Protein AF-A0A6N2MXM9-F1 (afdb_monomer_lite)

InterPro domains:
  IPR007201 Mei2-like, C-terminal RNA recognition motif [PF04059] (1-46)

Organism: Salix viminalis (NCBI:txid40686)

Secondary structure (DSSP, 8-state):
---GGGHHHHHHHHTT-B-TTTT--PBP-----SS-SHHHHHHHHHTSGGGGSSS----EE--SSTTTT-EE------------

Structure (mmCIF, N/CA/C/O backbone):
data_AF-A0A6N2MXM9-F1
#
_entry.id   AF-A0A6N2MXM9-F1
#
loop_
_atom_site.group_PDB
_atom_site.id
_atom_site.type_symbol
_atom_site.label_atom_id
_atom_site.label_alt_id
_atom_site.label_comp_id
_atom_site.label_asym_id
_atom_site.label_entity_id
_atom_site.label_seq_id
_atom_site.pdbx_PDB_ins_code
_atom_site.Cartn_x
_atom_site.Cartn_y
_atom_site.Cartn_z
_atom_site.occupancy
_atom_site.B_iso_or_equiv
_atom_site.auth_seq_id
_atom_site.auth_comp_id
_atom_site.auth_asym_id
_atom_site.auth_atom_id
_atom_site.pdbx_PDB_model_num
ATOM 1 N N . MET A 1 1 ? 5.436 -13.121 -2.778 1.00 61.66 1 MET A N 1
ATOM 2 C CA . MET A 1 1 ? 4.849 -12.048 -1.934 1.00 61.66 1 MET A CA 1
ATOM 3 C C . MET A 1 1 ? 4.220 -10.895 -2.732 1.00 61.66 1 MET A C 1
ATOM 5 O O . MET A 1 1 ? 3.743 -9.958 -2.112 1.00 61.66 1 MET A O 1
ATOM 9 N N . ILE A 1 2 ? 4.167 -10.949 -4.071 1.00 75.88 2 ILE A N 1
ATOM 10 C CA . ILE A 1 2 ? 3.633 -9.858 -4.918 1.00 75.88 2 ILE A CA 1
ATOM 11 C C . ILE A 1 2 ? 2.276 -10.175 -5.567 1.00 75.88 2 ILE A C 1
ATOM 13 O O . ILE A 1 2 ? 1.809 -9.421 -6.414 1.00 75.88 2 ILE A O 1
ATOM 17 N N . ASP A 1 3 ? 1.657 -11.299 -5.202 1.00 86.00 3 ASP A N 1
ATOM 18 C CA . ASP A 1 3 ? 0.376 -11.711 -5.770 1.00 86.00 3 ASP A CA 1
ATOM 19 C C . ASP A 1 3 ? -0.751 -10.776 -5.280 1.00 86.00 3 ASP A C 1
ATOM 21 O O . ASP A 1 3 ? -0.949 -10.663 -4.063 1.00 86.00 3 ASP A O 1
ATOM 25 N N . PRO A 1 4 ? -1.510 -10.125 -6.186 1.00 87.12 4 PRO A N 1
ATOM 26 C CA . PRO A 1 4 ? -2.647 -9.281 -5.824 1.00 87.12 4 PRO A CA 1
ATOM 27 C C . PRO A 1 4 ? -3.679 -9.974 -4.928 1.00 87.12 4 PRO A C 1
ATOM 29 O O . PRO A 1 4 ? -4.346 -9.304 -4.139 1.00 87.12 4 PRO A O 1
ATOM 32 N N . GLN A 1 5 ? -3.799 -11.305 -4.983 1.00 91.81 5 GLN A N 1
ATOM 33 C CA . GLN A 1 5 ? -4.718 -12.040 -4.109 1.00 91.81 5 GLN A CA 1
ATOM 34 C C . GLN A 1 5 ? -4.375 -11.893 -2.622 1.00 91.81 5 GLN A C 1
ATOM 36 O O . GLN A 1 5 ? -5.268 -12.009 -1.784 1.00 91.81 5 GLN A O 1
ATOM 41 N N . GLN A 1 6 ? -3.124 -11.563 -2.279 1.00 89.56 6 GLN A N 1
ATOM 42 C CA . GLN A 1 6 ? -2.690 -11.312 -0.899 1.00 89.56 6 GLN A CA 1
ATOM 43 C C . GLN A 1 6 ? -3.294 -10.029 -0.301 1.00 89.56 6 GLN A C 1
ATOM 45 O O . GLN A 1 6 ? -3.328 -9.878 0.921 1.00 89.56 6 GLN A O 1
ATOM 50 N N . ILE A 1 7 ? -3.837 -9.129 -1.128 1.00 91.25 7 ILE A N 1
ATOM 51 C CA . ILE A 1 7 ? -4.526 -7.915 -0.664 1.00 91.25 7 ILE A CA 1
ATOM 52 C C . ILE A 1 7 ? -5.808 -8.280 0.097 1.00 91.25 7 ILE A C 1
ATOM 54 O O . ILE A 1 7 ? -6.139 -7.640 1.091 1.00 91.25 7 ILE A O 1
ATOM 58 N N . ILE A 1 8 ? -6.514 -9.334 -0.323 1.00 92.56 8 ILE A N 1
ATOM 59 C CA . ILE A 1 8 ? -7.788 -9.761 0.274 1.00 92.56 8 ILE A CA 1
ATOM 60 C C . ILE A 1 8 ? -7.629 -10.194 1.743 1.00 92.56 8 ILE A C 1
ATOM 62 O O . ILE A 1 8 ? -8.339 -9.648 2.594 1.00 92.56 8 ILE A O 1
ATOM 66 N N . PRO A 1 9 ? -6.748 -11.158 2.092 1.00 93.62 9 PRO A N 1
ATOM 67 C CA . PRO A 1 9 ? -6.544 -11.529 3.487 1.00 93.62 9 PRO A CA 1
ATOM 68 C C . PRO A 1 9 ? -5.988 -10.357 4.301 1.00 93.62 9 PRO A C 1
ATOM 70 O O . PRO A 1 9 ? -6.426 -10.165 5.431 1.00 93.62 9 PRO A O 1
ATOM 73 N N . PHE A 1 10 ? -5.113 -9.524 3.726 1.00 90.12 10 PHE A N 1
ATOM 74 C CA . PHE A 1 10 ? -4.610 -8.327 4.400 1.00 90.12 10 PHE A CA 1
ATOM 75 C C . PHE A 1 10 ? -5.743 -7.350 4.759 1.00 90.12 10 PHE A C 1
ATOM 77 O O . PHE A 1 10 ? -5.881 -6.962 5.916 1.00 90.12 10 PHE A O 1
ATOM 84 N N . HIS A 1 11 ? -6.623 -7.030 3.808 1.00 91.44 11 HIS A N 1
ATOM 85 C CA . HIS A 1 11 ? -7.784 -6.174 4.047 1.00 91.44 11 HIS A CA 1
ATOM 86 C C . HIS A 1 11 ? -8.691 -6.739 5.143 1.00 91.44 11 HIS A C 1
ATOM 88 O O . HIS A 1 11 ? -9.028 -6.032 6.085 1.00 91.44 11 HIS A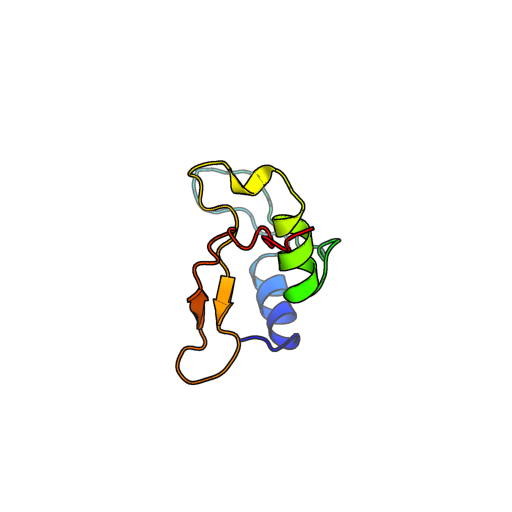 O 1
ATOM 94 N N . LYS A 1 12 ? -9.044 -8.029 5.077 1.00 91.88 12 LYS A N 1
ATOM 95 C CA . LYS A 1 12 ? -9.894 -8.674 6.096 1.00 91.88 12 LYS A CA 1
ATOM 96 C C . LYS A 1 12 ? -9.286 -8.637 7.500 1.00 91.88 12 LYS A C 1
ATOM 98 O O . LYS A 1 12 ? -10.017 -8.638 8.487 1.00 91.88 12 LYS A O 1
ATOM 103 N N . VAL A 1 13 ? -7.958 -8.648 7.602 1.00 90.00 13 VAL A N 1
ATOM 104 C CA . VAL A 1 13 ? -7.263 -8.625 8.891 1.00 90.00 13 VAL A CA 1
ATOM 105 C C . VAL A 1 13 ? -7.223 -7.226 9.495 1.00 90.00 13 VAL A C 1
ATOM 107 O O . VAL A 1 13 ? -7.274 -7.148 10.719 1.00 90.00 13 VAL A O 1
ATOM 110 N N . PHE A 1 14 ? -7.154 -6.154 8.703 1.00 87.44 14 PHE A N 1
ATOM 111 C CA . PHE A 1 14 ? -6.906 -4.802 9.224 1.00 87.44 14 PHE A CA 1
ATOM 112 C C . PHE A 1 14 ? -8.081 -3.831 9.097 1.00 87.44 14 PHE A C 1
ATOM 114 O O . PHE A 1 14 ? -8.205 -2.945 9.938 1.00 87.44 14 PHE A O 1
ATOM 121 N N . ASP A 1 15 ? -8.939 -3.980 8.092 1.00 89.44 15 ASP A N 1
ATOM 122 C CA . ASP A 1 15 ? -10.007 -3.016 7.836 1.00 89.44 15 ASP A CA 1
ATOM 123 C C . ASP A 1 15 ? -11.014 -2.953 8.996 1.00 89.44 15 ASP A C 1
ATOM 125 O O . ASP A 1 15 ? -11.455 -3.976 9.526 1.00 89.44 15 ASP A O 1
ATOM 129 N N . GLY A 1 16 ? -11.327 -1.734 9.439 1.00 84.56 16 GLY A N 1
ATOM 130 C CA . GLY A 1 16 ? -12.250 -1.480 10.546 1.00 84.56 16 GLY A CA 1
ATOM 131 C C . GLY A 1 16 ? -11.703 -1.816 11.939 1.00 84.56 16 GLY A C 1
ATOM 132 O O . GLY A 1 16 ? -12.424 -1.651 12.925 1.00 84.56 16 GLY A O 1
ATOM 133 N N . LYS A 1 17 ? -10.442 -2.255 12.067 1.00 85.69 17 LYS A N 1
ATOM 134 C CA . LYS A 1 17 ? -9.833 -2.572 13.369 1.00 85.69 17 LYS A CA 1
ATOM 135 C C . LYS A 1 17 ? -9.104 -1.381 13.976 1.00 85.69 17 LYS A C 1
ATOM 137 O O . LYS A 1 17 ? -8.483 -0.586 13.275 1.00 85.69 17 LYS A O 1
ATOM 142 N N . LYS A 1 18 ? -9.152 -1.269 15.304 1.00 84.31 18 LYS A N 1
ATOM 143 C CA . LYS A 1 18 ? -8.384 -0.263 16.048 1.00 84.31 18 LYS A CA 1
ATOM 144 C C . LYS A 1 18 ? -6.923 -0.678 16.169 1.00 84.31 18 LYS A C 1
ATOM 146 O O . LYS A 1 18 ? -6.613 -1.864 16.273 1.00 84.31 18 LYS A O 1
ATOM 151 N N . TRP A 1 19 ? -6.031 0.302 16.209 1.00 84.06 19 TRP A N 1
ATOM 152 C CA . TRP A 1 19 ? -4.636 0.044 16.547 1.00 84.06 19 TRP A CA 1
ATOM 153 C C . TRP A 1 19 ? -4.525 -0.292 18.037 1.00 84.06 19 TRP A C 1
ATOM 155 O O . TRP A 1 19 ? -4.702 0.567 18.892 1.00 84.06 19 TRP A O 1
ATOM 165 N N . GLU A 1 20 ? -4.212 -1.548 18.348 1.00 78.25 20 GLU A N 1
ATOM 166 C CA . GLU A 1 20 ? -4.156 -2.054 19.731 1.00 78.25 20 GLU A CA 1
ATOM 167 C C . GLU A 1 20 ? -3.017 -1.441 20.562 1.00 78.25 20 GLU A C 1
ATOM 169 O O . GLU A 1 20 ? -3.023 -1.496 21.790 1.00 78.25 20 GLU A O 1
ATOM 174 N N . LYS A 1 21 ? -2.022 -0.840 19.901 1.00 76.88 21 LYS A N 1
ATOM 175 C CA . LYS A 1 21 ? -0.884 -0.195 20.559 1.00 76.88 21 LYS A CA 1
ATOM 176 C C . LYS A 1 21 ? -1.128 1.302 20.756 1.00 76.88 21 LYS A C 1
ATOM 178 O O . LYS A 1 21 ? -1.768 1.962 19.941 1.00 76.88 21 LYS A O 1
ATOM 183 N N . PHE A 1 22 ? -0.523 1.841 21.815 1.00 72.25 22 PHE A N 1
ATOM 184 C CA . PHE A 1 22 ? -0.473 3.275 22.138 1.00 72.25 22 PHE A CA 1
ATOM 185 C C . PHE A 1 22 ? -1.805 3.919 22.561 1.00 72.25 22 PHE A C 1
ATOM 187 O O . PHE A 1 22 ? -1.920 5.139 22.493 1.00 72.25 22 PHE A O 1
ATOM 194 N N . ASN A 1 23 ? -2.799 3.132 23.003 1.00 72.19 23 ASN A N 1
ATOM 195 C CA . ASN A 1 23 ? -4.149 3.622 23.338 1.00 72.19 23 ASN A CA 1
ATOM 196 C C . ASN A 1 23 ? -4.785 4.436 22.197 1.00 72.19 23 ASN A C 1
ATOM 198 O O . ASN A 1 23 ? -5.500 5.409 22.429 1.00 72.19 23 ASN A O 1
ATOM 202 N N . SER A 1 24 ? -4.476 4.086 20.947 1.00 78.56 24 SER A N 1
ATOM 203 C CA . SER A 1 24 ? -4.952 4.859 19.811 1.00 78.56 24 SER A CA 1
ATOM 204 C C . SER A 1 24 ? -6.408 4.520 19.503 1.00 78.56 24 SER A C 1
ATOM 206 O O . SER A 1 24 ? -6.757 3.367 19.269 1.00 78.56 24 SER A O 1
ATOM 208 N N . GLU A 1 25 ? -7.262 5.538 19.417 1.00 84.25 25 GLU A N 1
ATOM 209 C CA . GLU A 1 25 ? -8.639 5.375 18.932 1.00 84.25 25 GLU A CA 1
ATOM 210 C C . GLU A 1 25 ? -8.725 5.246 17.406 1.00 84.25 25 GLU A C 1
ATOM 212 O O . GLU A 1 25 ? -9.801 5.005 16.858 1.00 84.25 25 GLU A O 1
ATOM 217 N N . LYS A 1 26 ? -7.593 5.402 16.707 1.00 86.62 26 LYS A N 1
ATOM 218 C CA . LYS A 1 26 ? -7.533 5.328 15.250 1.00 86.62 26 LYS A CA 1
ATOM 219 C C . LYS A 1 26 ? -7.968 3.944 14.774 1.00 86.62 26 LYS A C 1
ATOM 221 O O . LYS A 1 26 ? -7.485 2.920 15.259 1.00 86.62 26 LYS A O 1
ATOM 226 N N . VAL A 1 27 ? -8.837 3.947 13.773 1.00 85.75 27 VAL A N 1
ATOM 227 C CA . VAL A 1 27 ? -9.296 2.756 13.061 1.00 85.75 27 VAL A CA 1
ATOM 228 C C . VAL A 1 27 ? -8.528 2.662 11.746 1.00 85.75 27 VAL A C 1
ATOM 230 O O . VAL A 1 27 ? -8.359 3.665 11.051 1.00 85.75 27 VAL A O 1
ATOM 233 N N . ALA A 1 28 ? -8.013 1.481 11.426 1.00 86.56 28 ALA A N 1
ATOM 234 C CA . ALA A 1 28 ? -7.353 1.221 10.159 1.00 86.56 28 ALA A CA 1
ATOM 235 C C . ALA A 1 28 ? -8.394 1.123 9.035 1.00 86.56 28 ALA A C 1
ATOM 237 O O . ALA A 1 28 ? -9.406 0.436 9.165 1.00 86.56 28 ALA A O 1
ATOM 238 N N . TYR A 1 29 ? -8.122 1.818 7.934 1.00 88.00 29 TYR A N 1
ATOM 239 C CA . TYR A 1 29 ? -8.919 1.778 6.714 1.00 88.00 29 TYR A CA 1
ATOM 240 C C . TYR A 1 29 ? -7.991 1.641 5.514 1.00 88.00 29 TYR A C 1
ATOM 242 O O . TYR A 1 29 ? -6.918 2.256 5.482 1.00 88.00 29 TYR A O 1
ATOM 250 N N . LEU A 1 30 ? -8.397 0.833 4.537 1.00 88.69 30 LEU A N 1
ATOM 251 C CA . LEU A 1 30 ? -7.620 0.575 3.331 1.00 88.69 30 LEU A CA 1
ATOM 252 C C . LEU A 1 30 ? -8.267 1.204 2.097 1.00 88.69 30 LEU A C 1
ATOM 254 O O . LEU A 1 30 ? -9.453 1.042 1.839 1.00 88.69 30 LEU A O 1
ATOM 258 N N . ALA A 1 31 ? -7.443 1.852 1.279 1.00 90.81 31 ALA A N 1
ATOM 259 C CA . ALA A 1 31 ? -7.822 2.337 -0.040 1.00 90.81 31 ALA A CA 1
ATOM 260 C C . ALA A 1 31 ? -6.663 2.141 -1.019 1.00 90.81 31 ALA A C 1
ATOM 262 O O . ALA A 1 31 ? -5.495 2.079 -0.621 1.00 90.81 31 ALA A O 1
ATOM 263 N N . TYR A 1 32 ? -6.973 2.069 -2.312 1.00 91.00 32 TYR A N 1
ATOM 264 C CA . TYR A 1 32 ? -5.936 2.047 -3.335 1.00 91.00 32 TYR A CA 1
ATOM 265 C C . TYR A 1 32 ? -5.212 3.393 -3.389 1.00 91.00 32 TYR A C 1
ATOM 267 O O . TYR A 1 32 ? -5.831 4.457 -3.407 1.00 91.00 32 TYR A O 1
ATOM 275 N N . ALA A 1 33 ? -3.882 3.340 -3.439 1.00 88.50 33 ALA A N 1
ATOM 276 C CA . ALA A 1 33 ? -3.064 4.529 -3.611 1.00 88.50 33 ALA A CA 1
ATOM 277 C C . ALA A 1 33 ? -3.317 5.185 -4.978 1.00 88.50 33 ALA A C 1
ATOM 279 O O . ALA A 1 33 ? -3.585 4.512 -5.973 1.00 88.50 33 ALA A O 1
ATOM 280 N N . ARG A 1 34 ? -3.156 6.507 -5.050 1.00 90.38 34 ARG A N 1
ATOM 281 C CA . ARG A 1 34 ? -3.255 7.246 -6.318 1.00 90.38 34 ARG A CA 1
ATOM 282 C C . ARG A 1 34 ? -2.181 6.825 -7.327 1.00 90.38 34 ARG A C 1
ATOM 284 O O . ARG A 1 34 ? -2.432 6.825 -8.526 1.00 90.38 34 ARG A O 1
ATOM 291 N N . ILE A 1 35 ? -0.990 6.494 -6.837 1.00 87.88 35 ILE A N 1
ATOM 292 C CA . ILE A 1 35 ? 0.144 6.054 -7.649 1.00 87.88 35 ILE A CA 1
ATOM 293 C C . ILE A 1 35 ? 0.246 4.545 -7.506 1.00 87.88 35 ILE A C 1
ATOM 295 O O . ILE A 1 35 ? 0.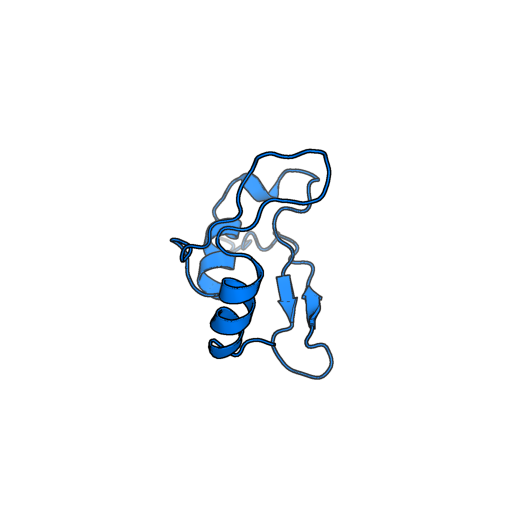388 4.033 -6.397 1.00 87.88 35 ILE A O 1
ATOM 299 N N . GLN A 1 36 ? 0.148 3.845 -8.629 1.00 90.12 36 GLN A N 1
ATOM 300 C CA . GLN A 1 36 ? 0.119 2.389 -8.683 1.00 90.12 36 GLN A CA 1
ATOM 301 C C . GLN A 1 36 ? 1.354 1.860 -9.413 1.00 90.12 36 GLN A C 1
ATOM 303 O O . GLN A 1 36 ? 1.756 2.397 -10.443 1.00 90.12 36 GLN A O 1
ATOM 308 N N . GLY A 1 37 ? 1.932 0.779 -8.889 1.00 86.50 37 GLY A N 1
ATOM 309 C CA . GLY A 1 37 ? 3.092 0.106 -9.473 1.00 86.50 37 GLY A CA 1
ATOM 310 C C . GLY A 1 37 ? 4.448 0.638 -8.994 1.00 86.50 37 GLY A C 1
ATOM 311 O O . GLY A 1 37 ? 4.639 1.828 -8.745 1.00 86.50 37 GLY A O 1
ATOM 312 N N . LYS A 1 38 ? 5.423 -0.275 -8.894 1.00 83.56 38 LYS A N 1
ATOM 313 C CA . LYS A 1 38 ? 6.773 0.001 -8.370 1.00 83.56 38 LYS A CA 1
ATOM 314 C C . LYS A 1 38 ? 7.511 1.074 -9.178 1.00 83.56 38 LYS A C 1
ATOM 316 O O . LYS A 1 38 ? 8.080 1.983 -8.588 1.00 83.56 38 LYS A O 1
ATOM 321 N N . ALA A 1 39 ? 7.472 1.001 -10.509 1.00 84.62 39 ALA A N 1
ATOM 322 C CA . ALA A 1 39 ? 8.171 1.952 -11.377 1.00 84.62 39 ALA A CA 1
ATOM 323 C C . ALA A 1 39 ? 7.603 3.378 -11.275 1.00 84.62 39 ALA A C 1
ATOM 325 O O . ALA A 1 39 ? 8.365 4.331 -11.134 1.00 84.62 39 ALA A O 1
ATOM 326 N N . ALA A 1 40 ? 6.272 3.522 -11.278 1.00 85.31 40 ALA A N 1
ATOM 327 C CA . ALA A 1 40 ? 5.619 4.821 -11.125 1.00 85.31 40 ALA A CA 1
ATOM 328 C C . ALA A 1 40 ? 5.882 5.430 -9.740 1.00 85.31 40 ALA A C 1
ATOM 330 O O . ALA A 1 40 ? 6.105 6.633 -9.627 1.00 85.31 40 ALA A O 1
ATOM 331 N N . LEU A 1 41 ? 5.913 4.596 -8.695 1.00 84.56 41 LEU A N 1
ATOM 332 C CA . LEU A 1 41 ? 6.254 5.028 -7.342 1.00 84.56 41 LEU A CA 1
ATOM 333 C C . LEU A 1 41 ? 7.707 5.524 -7.255 1.00 84.56 41 LEU A C 1
ATOM 335 O O . LEU A 1 41 ? 7.947 6.596 -6.708 1.00 84.56 41 LEU A O 1
ATOM 339 N N . ILE A 1 42 ? 8.657 4.791 -7.850 1.00 80.88 42 ILE A N 1
ATOM 340 C CA . ILE A 1 42 ? 10.069 5.203 -7.932 1.00 80.88 42 ILE A CA 1
ATOM 341 C C . ILE A 1 42 ? 10.193 6.547 -8.658 1.00 80.88 42 ILE A C 1
ATOM 343 O O . ILE A 1 42 ? 10.800 7.468 -8.119 1.00 80.88 42 ILE A O 1
ATOM 347 N N . ALA A 1 43 ? 9.578 6.686 -9.836 1.00 82.81 43 ALA A N 1
ATOM 348 C CA . ALA A 1 43 ? 9.634 7.919 -10.620 1.00 82.81 43 ALA A CA 1
ATOM 349 C C . ALA A 1 43 ? 9.013 9.112 -9.875 1.00 82.81 43 ALA A C 1
ATOM 351 O O . ALA A 1 43 ? 9.540 10.222 -9.917 1.00 82.81 43 ALA A O 1
ATOM 352 N N . HIS A 1 44 ? 7.909 8.895 -9.155 1.00 84.06 44 HIS A N 1
ATOM 353 C CA . HIS A 1 44 ? 7.288 9.946 -8.355 1.00 84.06 44 HIS A CA 1
ATOM 354 C C . HIS A 1 44 ? 8.217 10.442 -7.243 1.00 84.06 44 HIS A C 1
ATOM 356 O O . HIS A 1 44 ? 8.349 11.648 -7.050 1.00 84.06 44 HIS A O 1
ATOM 362 N N . PHE A 1 45 ? 8.895 9.530 -6.541 1.00 76.50 45 PHE A N 1
ATOM 363 C CA . PHE A 1 45 ? 9.828 9.918 -5.487 1.00 76.50 45 PHE A CA 1
ATOM 364 C C . PHE A 1 45 ? 11.119 10.542 -6.024 1.00 76.50 45 PHE A C 1
ATOM 366 O O . PHE A 1 45 ? 11.598 11.501 -5.425 1.00 76.50 45 PHE A O 1
ATOM 373 N N . GLN A 1 46 ? 11.642 10.070 -7.161 1.00 74.25 46 GLN A N 1
ATOM 374 C CA . GLN A 1 46 ? 12.815 10.657 -7.828 1.00 7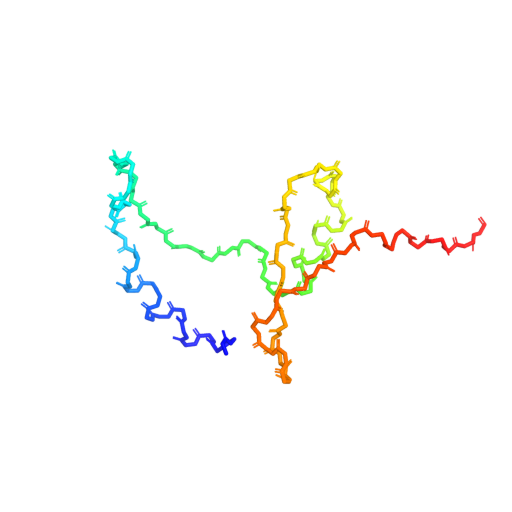4.25 46 GLN A CA 1
ATOM 375 C C . GLN A 1 46 ? 12.605 12.125 -8.219 1.00 74.25 46 GLN A C 1
ATOM 377 O O . GLN A 1 46 ? 13.544 12.910 -8.162 1.00 74.25 46 GLN A O 1
ATOM 382 N N . ASN A 1 47 ? 11.377 12.500 -8.582 1.00 70.25 47 ASN A N 1
ATOM 383 C CA . ASN A 1 47 ? 11.028 13.872 -8.956 1.00 70.25 47 ASN A CA 1
ATOM 384 C C . ASN A 1 47 ? 10.570 14.733 -7.764 1.00 70.25 47 ASN A C 1
ATOM 386 O O . ASN A 1 47 ? 10.285 15.917 -7.933 1.00 70.25 47 ASN A O 1
ATOM 390 N N . SER A 1 48 ? 10.462 14.151 -6.565 1.00 68.44 48 SER A N 1
ATOM 391 C CA . SER A 1 48 ? 10.039 14.857 -5.353 1.00 68.44 48 SER A CA 1
ATOM 392 C C . SER A 1 48 ? 11.247 15.324 -4.535 1.00 68.44 48 SER A C 1
ATOM 394 O O . SER A 1 48 ? 12.220 14.591 -4.378 1.00 68.44 48 SER A O 1
ATOM 396 N N . SER A 1 49 ? 11.171 16.514 -3.934 1.00 62.38 49 SER A N 1
ATOM 397 C CA . SER A 1 49 ? 12.218 17.051 -3.043 1.00 62.38 49 SER A CA 1
ATOM 398 C C . SER A 1 49 ? 12.397 16.263 -1.735 1.00 62.38 49 SER A C 1
ATOM 400 O O . SER A 1 49 ? 13.333 16.520 -0.981 1.00 62.38 49 SER A O 1
ATOM 402 N N . LEU A 1 50 ? 11.519 15.289 -1.470 1.00 61.72 50 LEU A N 1
ATOM 403 C CA . LEU A 1 50 ? 11.490 14.465 -0.259 1.00 61.72 50 LEU A CA 1
ATOM 404 C C . LEU A 1 50 ? 12.707 13.540 -0.105 1.00 61.72 50 LEU A C 1
ATOM 406 O O . LEU A 1 50 ? 12.915 13.011 0.979 1.00 61.72 50 LEU A O 1
ATOM 410 N N . MET A 1 51 ? 13.526 13.346 -1.142 1.00 57.59 51 MET A N 1
ATOM 411 C CA . MET A 1 51 ? 14.726 12.497 -1.075 1.00 57.59 51 MET A CA 1
ATOM 412 C C . MET A 1 51 ? 15.899 13.106 -0.284 1.00 57.59 51 MET A C 1
ATOM 414 O O . MET A 1 51 ? 16.933 12.458 -0.154 1.00 57.59 51 MET A O 1
ATOM 418 N N . ASN A 1 52 ? 15.752 14.327 0.241 1.00 53.19 52 ASN A N 1
ATOM 419 C CA . ASN A 1 52 ? 16.840 15.077 0.873 1.00 53.19 52 ASN A CA 1
ATOM 420 C C . ASN A 1 52 ? 16.812 15.088 2.416 1.00 53.19 52 ASN A C 1
ATOM 422 O O . ASN A 1 52 ? 17.631 15.769 3.025 1.00 53.19 52 ASN A O 1
ATOM 426 N N . GLU A 1 53 ? 15.882 14.379 3.066 1.00 53.44 53 GLU A N 1
ATOM 427 C CA . GLU A 1 53 ? 15.852 14.272 4.532 1.00 53.44 53 GLU A CA 1
ATOM 428 C C . GLU A 1 53 ? 16.352 12.899 5.010 1.00 53.44 53 GLU A C 1
ATOM 430 O O . GLU A 1 53 ? 15.937 11.870 4.483 1.00 53.44 53 GLU A O 1
ATOM 435 N N . ASP A 1 54 ? 17.176 12.881 6.068 1.00 52.16 54 ASP A N 1
ATOM 436 C CA . ASP A 1 54 ? 17.763 11.706 6.757 1.00 52.16 54 ASP A CA 1
ATOM 437 C C . ASP A 1 54 ? 16.742 10.733 7.399 1.00 52.16 54 ASP A C 1
ATOM 439 O O . ASP A 1 54 ? 17.059 9.934 8.285 1.00 52.16 54 ASP A O 1
ATOM 443 N N . LYS A 1 55 ? 15.477 10.780 6.982 1.00 51.97 55 LYS A N 1
ATOM 444 C CA . LYS A 1 55 ? 14.427 9.845 7.387 1.00 51.97 55 LYS A CA 1
ATOM 445 C C . LYS A 1 55 ? 14.246 8.821 6.280 1.00 51.97 55 LYS A C 1
ATOM 447 O O . LYS A 1 55 ? 14.371 9.126 5.109 1.00 51.97 55 LYS A O 1
ATOM 452 N N . VAL A 1 56 ? 13.968 7.573 6.630 1.00 55.47 56 VAL A N 1
ATOM 453 C CA . VAL A 1 56 ? 13.849 6.475 5.659 1.00 55.47 56 VAL A CA 1
ATOM 454 C C . VAL A 1 56 ? 12.609 6.695 4.771 1.00 55.47 56 VAL A C 1
ATOM 456 O O . VAL A 1 56 ? 11.525 6.226 5.102 1.00 55.47 56 VAL A O 1
ATOM 459 N N . VAL A 1 57 ? 12.735 7.457 3.676 1.00 59.66 57 VAL A N 1
ATOM 460 C CA . VAL A 1 57 ? 11.576 7.977 2.916 1.00 59.66 57 VAL A CA 1
ATOM 461 C C . VAL A 1 57 ? 10.938 6.924 2.007 1.00 59.66 57 VAL A C 1
ATOM 463 O O . VAL A 1 57 ? 9.751 7.005 1.699 1.00 59.66 57 VAL A O 1
ATOM 466 N N . SER A 1 58 ? 11.667 5.889 1.586 1.00 62.62 58 SER A N 1
ATOM 467 C CA . SER A 1 58 ? 11.095 4.798 0.785 1.00 62.62 58 SER A CA 1
ATOM 468 C C . SER A 1 58 ? 11.895 3.510 0.941 1.00 62.62 58 SER A C 1
ATOM 470 O O . SER A 1 58 ? 12.968 3.355 0.362 1.00 62.62 58 SER A O 1
ATOM 472 N N . LEU A 1 59 ? 11.362 2.567 1.719 1.00 74.06 59 LEU A N 1
ATOM 473 C CA . LEU A 1 59 ? 11.892 1.209 1.804 1.00 74.06 59 LEU A CA 1
ATOM 474 C C . LEU A 1 59 ? 11.289 0.368 0.673 1.00 74.06 59 LEU A C 1
ATOM 476 O O . LEU A 1 59 ? 10.090 0.096 0.662 1.00 74.06 59 LEU A O 1
ATOM 480 N N . LEU A 1 60 ? 12.118 -0.021 -0.291 1.00 79.00 60 LEU A N 1
ATOM 481 C CA . LEU A 1 60 ? 11.734 -0.920 -1.378 1.00 79.00 60 LEU A CA 1
ATOM 482 C C . LEU A 1 60 ? 12.222 -2.332 -1.056 1.00 79.00 60 LEU A C 1
ATOM 484 O O . LEU A 1 60 ? 13.162 -2.495 -0.291 1.00 79.00 60 LEU A O 1
ATOM 488 N N . PHE A 1 61 ? 11.599 -3.349 -1.641 1.00 82.50 61 PHE A N 1
ATOM 489 C CA . PHE A 1 61 ? 12.011 -4.745 -1.489 1.00 82.50 61 PHE A CA 1
ATOM 490 C C . PHE A 1 61 ? 12.205 -5.3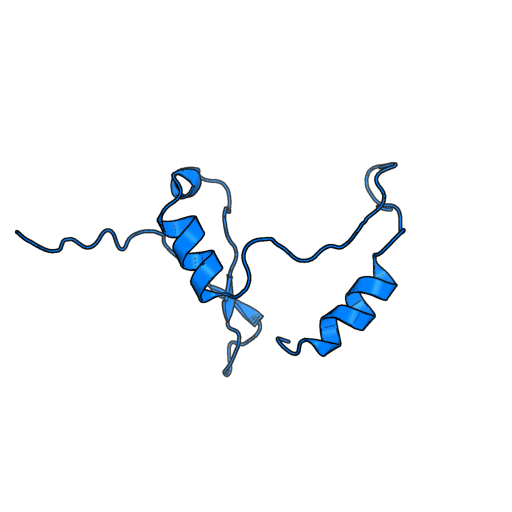92 -2.864 1.00 82.50 61 PHE A C 1
ATOM 492 O O . PHE A 1 61 ? 11.613 -4.961 -3.871 1.00 82.50 61 PHE A O 1
ATOM 499 N N . HIS A 1 62 ? 13.056 -6.414 -2.922 1.00 80.69 62 HIS A N 1
ATOM 500 C CA . HIS A 1 62 ? 13.180 -7.254 -4.109 1.00 80.69 62 HIS A CA 1
ATOM 501 C C . HIS A 1 62 ? 11.893 -8.062 -4.286 1.00 80.69 62 HIS A C 1
ATOM 503 O O . HIS A 1 62 ? 11.376 -8.651 -3.336 1.00 80.69 62 HIS A O 1
ATOM 509 N N . THR A 1 63 ? 11.356 -8.048 -5.504 1.00 80.44 63 THR A N 1
ATOM 510 C CA . THR A 1 63 ? 10.092 -8.714 -5.840 1.00 80.44 63 THR A CA 1
ATOM 511 C C . THR A 1 63 ? 10.298 -10.172 -6.231 1.00 80.44 63 THR A C 1
ATOM 513 O O . THR A 1 63 ? 9.430 -10.992 -5.946 1.00 80.44 63 THR A O 1
ATOM 516 N N . ASP A 1 64 ? 11.457 -10.486 -6.815 1.00 78.06 64 ASP A N 1
ATOM 517 C CA . ASP A 1 64 ? 11.744 -11.758 -7.471 1.00 78.06 64 ASP A CA 1
ATOM 518 C C . ASP A 1 64 ? 13.191 -12.208 -7.215 1.00 78.06 64 ASP A C 1
ATOM 520 O O . ASP A 1 64 ? 14.059 -11.404 -6.862 1.00 78.06 64 ASP A O 1
ATOM 524 N N . GLY A 1 65 ? 13.451 -13.499 -7.436 1.00 81.00 65 GLY A N 1
ATOM 525 C CA . GLY A 1 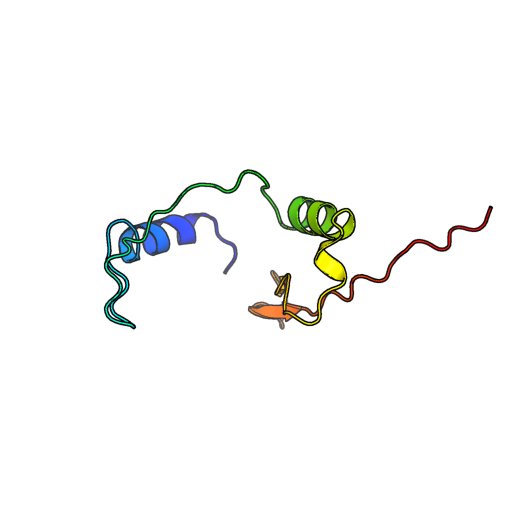65 ? 14.773 -14.107 -7.291 1.00 81.00 65 GLY A CA 1
ATOM 526 C C . GLY A 1 65 ? 15.093 -14.586 -5.867 1.00 81.00 65 GLY A C 1
ATOM 527 O O . GLY A 1 65 ? 14.230 -14.558 -4.989 1.00 81.00 65 GLY A O 1
ATOM 528 N N . PRO A 1 66 ? 16.334 -15.043 -5.623 1.00 84.06 66 PRO A N 1
ATOM 529 C CA . PRO A 1 66 ? 16.742 -15.617 -4.336 1.00 84.06 66 PRO A CA 1
ATOM 530 C C . PRO A 1 66 ? 16.699 -14.617 -3.171 1.00 84.06 66 PRO A C 1
ATOM 532 O O . PRO A 1 66 ? 16.632 -15.037 -2.024 1.00 84.06 66 PRO A O 1
ATOM 535 N N . ASN A 1 67 ? 16.682 -13.316 -3.472 1.00 80.94 67 ASN A N 1
ATOM 536 C CA . ASN A 1 67 ? 16.657 -12.235 -2.486 1.00 80.94 67 ASN A CA 1
ATOM 537 C C . ASN A 1 67 ? 15.244 -11.642 -2.307 1.00 80.94 67 ASN A C 1
ATOM 539 O O . ASN A 1 67 ? 15.095 -10.535 -1.790 1.00 80.94 67 ASN A O 1
ATOM 543 N N . ALA A 1 68 ? 14.190 -12.299 -2.814 1.00 81.31 68 ALA A N 1
ATOM 544 C CA . ALA A 1 68 ? 12.826 -11.783 -2.725 1.00 81.31 68 ALA A CA 1
ATOM 545 C C . ALA A 1 68 ? 12.416 -11.561 -1.258 1.00 81.31 68 ALA A C 1
ATOM 547 O O . ALA A 1 68 ? 12.466 -12.478 -0.442 1.00 81.31 68 ALA A O 1
ATOM 548 N N . GLY A 1 69 ? 11.975 -10.343 -0.938 1.00 79.69 69 GLY A N 1
ATOM 549 C CA . GLY A 1 69 ? 11.678 -9.927 0.437 1.00 79.69 69 GLY A CA 1
ATOM 550 C C . GLY A 1 69 ? 12.822 -9.208 1.155 1.00 79.69 69 GLY A C 1
ATOM 551 O O . GLY A 1 69 ? 12.572 -8.622 2.207 1.00 79.69 69 GLY A O 1
ATOM 552 N N . ASP A 1 70 ? 14.026 -9.149 0.577 1.00 82.94 70 ASP A N 1
ATOM 553 C CA . ASP A 1 70 ? 15.130 -8.367 1.138 1.00 82.94 70 ASP A CA 1
ATOM 554 C C . ASP A 1 70 ? 15.002 -6.876 0.796 1.00 82.94 70 ASP A C 1
ATOM 556 O O . ASP A 1 70 ? 14.616 -6.525 -0.333 1.00 82.94 70 ASP A O 1
ATOM 560 N N . PRO A 1 71 ? 15.342 -5.977 1.740 1.00 79.62 71 PRO A N 1
ATOM 561 C CA . PRO A 1 71 ? 15.256 -4.542 1.530 1.00 79.62 71 PRO A CA 1
ATOM 562 C C . PRO A 1 71 ? 16.258 -4.065 0.472 1.00 79.62 71 PRO A C 1
ATOM 564 O O . PRO A 1 71 ? 17.441 -4.395 0.489 1.00 79.62 71 PRO A O 1
ATOM 567 N N . VAL A 1 72 ? 15.776 -3.220 -0.431 1.00 75.56 72 VAL A N 1
ATOM 568 C CA . VAL A 1 72 ? 16.543 -2.509 -1.451 1.00 75.56 72 VAL A CA 1
ATOM 569 C C . VAL A 1 72 ? 16.741 -1.079 -0.966 1.00 75.56 72 VAL A C 1
ATOM 571 O O . VAL A 1 72 ? 15.782 -0.310 -0.853 1.00 75.56 72 VAL A O 1
ATOM 574 N N . ARG A 1 73 ? 17.993 -0.687 -0.721 1.00 64.31 73 ARG A N 1
ATOM 575 C CA . ARG A 1 73 ? 18.339 0.731 -0.583 1.00 64.31 73 ARG A CA 1
ATOM 576 C C . ARG A 1 73 ? 18.379 1.357 -1.970 1.00 64.31 73 ARG A C 1
ATOM 578 O O . ARG A 1 73 ? 19.329 1.150 -2.716 1.00 64.31 73 ARG A O 1
ATOM 585 N N . TYR A 1 74 ? 17.355 2.134 -2.305 1.00 56.56 74 TYR A N 1
ATOM 586 C CA . TYR A 1 74 ? 17.455 3.064 -3.422 1.00 56.56 74 TYR A CA 1
ATOM 587 C C . TYR A 1 74 ? 18.195 4.302 -2.929 1.00 56.56 74 TYR A C 1
ATOM 589 O O . TYR A 1 74 ? 17.639 5.117 -2.199 1.00 56.56 74 TYR A O 1
ATOM 597 N N . PHE A 1 75 ? 19.465 4.429 -3.308 1.00 47.69 75 PHE A N 1
ATOM 598 C CA . PHE A 1 75 ? 20.145 5.714 -3.238 1.00 47.69 75 PHE A CA 1
ATOM 599 C C . PHE A 1 75 ? 19.543 6.590 -4.334 1.00 47.69 75 PHE A C 1
ATOM 601 O O . PHE A 1 75 ? 19.690 6.293 -5.520 1.00 47.69 75 PHE A O 1
ATOM 608 N N . ALA A 1 76 ? 18.827 7.645 -3.958 1.00 44.59 76 ALA A N 1
ATOM 609 C CA . ALA A 1 76 ? 18.393 8.663 -4.902 1.00 44.59 76 ALA A CA 1
ATOM 610 C C . ALA A 1 76 ? 19.585 9.526 -5.327 1.00 44.59 76 ALA A C 1
ATOM 612 O O . ALA A 1 76 ? 19.668 10.694 -4.986 1.00 44.59 76 ALA A O 1
ATOM 613 N N . ILE A 1 77 ? 20.524 8.944 -6.070 1.00 39.78 77 ILE A N 1
ATOM 614 C CA . ILE A 1 77 ? 21.462 9.695 -6.898 1.00 39.78 77 ILE A CA 1
ATOM 615 C C . ILE A 1 77 ? 21.650 8.911 -8.192 1.00 39.78 77 ILE A C 1
ATOM 617 O O . ILE A 1 77 ? 22.600 8.162 -8.372 1.00 39.78 77 ILE A O 1
ATOM 621 N N . GLN A 1 78 ? 20.722 9.116 -9.114 1.00 40.28 78 GLN A N 1
ATOM 622 C CA . GLN A 1 78 ? 21.107 9.242 -10.510 1.00 40.28 78 GLN A CA 1
ATOM 623 C C . GLN A 1 78 ? 20.456 10.534 -11.001 1.00 40.28 78 GLN A C 1
ATOM 625 O O . GLN A 1 78 ? 19.536 10.521 -11.813 1.00 40.28 78 GLN A O 1
ATOM 630 N N . VAL A 1 79 ? 20.921 11.674 -10.470 1.00 40.34 79 VAL A N 1
ATOM 631 C CA . VAL A 1 79 ? 20.954 12.872 -11.312 1.00 40.34 79 VAL A CA 1
ATOM 632 C C . VAL A 1 79 ? 21.816 12.448 -12.486 1.00 40.34 79 VAL A C 1
ATOM 634 O O . VAL A 1 79 ? 23.009 12.183 -12.332 1.00 40.34 79 VAL A O 1
ATOM 637 N N . ALA A 1 80 ? 21.172 12.255 -13.629 1.00 37.88 80 ALA A N 1
ATOM 638 C CA . ALA A 1 80 ? 21.859 12.092 -14.882 1.00 37.88 80 ALA A CA 1
ATOM 639 C C . ALA A 1 80 ? 22.760 13.320 -15.054 1.00 37.88 80 ALA A C 1
ATOM 641 O O . ALA A 1 80 ? 22.298 14.399 -15.410 1.00 37.88 80 ALA A O 1
ATOM 642 N N . CYS A 1 81 ? 24.055 13.155 -14.794 1.00 33.44 81 CYS A N 1
ATOM 643 C CA . CYS A 1 81 ? 25.058 13.920 -15.506 1.00 33.44 81 CYS A CA 1
ATOM 644 C C . CYS A 1 81 ? 24.983 13.422 -16.955 1.00 33.44 81 CYS A C 1
ATOM 646 O O . CYS A 1 81 ? 25.690 12.500 -17.352 1.00 33.44 81 CYS A O 1
ATOM 648 N N . GLN A 1 82 ? 24.011 13.932 -17.709 1.00 34.97 82 GLN A N 1
ATOM 649 C CA . GLN A 1 82 ? 24.120 13.976 -19.152 1.00 34.97 82 GLN A CA 1
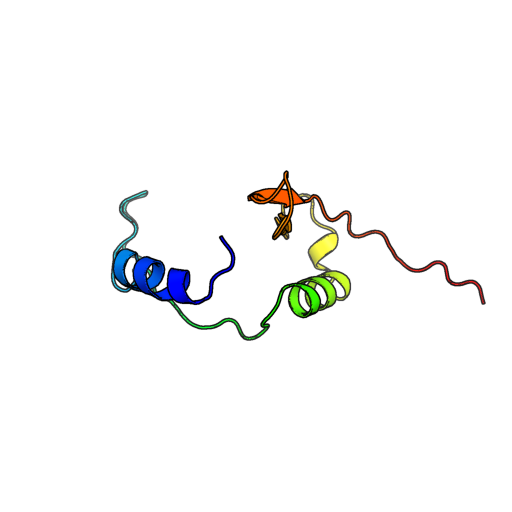ATOM 650 C C . GLN A 1 82 ? 24.702 15.337 -19.476 1.00 34.97 82 GLN A C 1
ATOM 652 O O . GLN A 1 82 ? 24.049 16.365 -19.325 1.00 34.97 82 GLN A O 1
ATOM 657 N N . SER A 1 83 ? 25.974 15.296 -19.852 1.00 35.94 83 SER A N 1
ATOM 658 C CA . SER A 1 83 ? 26.683 16.376 -20.505 1.00 35.94 83 SER A CA 1
ATOM 659 C C . SER A 1 83 ? 25.842 16.940 -21.649 1.00 35.94 83 SER A C 1
ATOM 661 O O . SER A 1 83 ? 25.535 16.211 -22.595 1.00 35.94 83 SER A O 1
ATOM 663 N N . VAL A 1 84 ? 25.531 18.231 -21.571 1.00 37.00 84 VAL A N 1
ATOM 664 C CA . VAL A 1 84 ? 25.577 19.158 -22.707 1.00 37.00 84 VAL A CA 1
ATOM 665 C C . VAL A 1 84 ? 26.265 20.420 -22.214 1.00 37.00 84 VAL A C 1
ATOM 667 O O . VAL A 1 84 ? 25.860 20.910 -21.137 1.00 37.00 84 VAL A O 1
#

pLDDT: mean 74.4, std 16.83, range [33.44, 93.62]

Foldseek 3Di:
DPDPVVVVVVCVVAAQDADPPPPGPDGDHDDDDPQDDDVSVVVVVLPDPVLPDPDCSDWDADCDDPRGGPTDDDNSDPPPPPDD

Sequence (84 aa):
MIDPQQIIPFHKVFDGKKWEKFNSEKVAYLAYARIQGKAALIAHFQNSSLMNEDKVVSLLFHTDGPNAGDPVRYFAIQVACQSV

Radius of gyration: 17.03 Å; chains: 1; bounding box: 39×35×46 Å